Protein AF-A0A6L3MJI3-F1 (afdb_monomer)

Mean predicted aligned error: 4.92 Å

pLDDT: mean 93.01, std 3.82, range [63.84, 97.88]

Structure (mmCIF, N/CA/C/O backbone):
data_AF-A0A6L3MJI3-F1
#
_entry.id   AF-A0A6L3MJI3-F1
#
loop_
_atom_site.group_PDB
_atom_site.id
_atom_site.type_symbol
_atom_site.label_atom_id
_atom_site.label_alt_id
_atom_site.label_comp_id
_atom_site.label_asym_id
_atom_site.label_entity_id
_atom_site.label_seq_id
_atom_site.pdbx_PDB_ins_code
_atom_site.Cartn_x
_atom_site.Cartn_y
_atom_site.Cartn_z
_atom_site.occupancy
_atom_site.B_iso_or_equiv
_atom_site.auth_seq_id
_atom_site.auth_comp_id
_atom_site.auth_asym_id
_atom_site.auth_atom_id
_atom_site.pdbx_PDB_model_num
ATOM 1 N N . GLU A 1 1 ? -2.609 10.908 19.351 1.00 78.56 1 GLU A N 1
ATOM 2 C CA . GLU A 1 1 ? -1.245 11.440 19.582 1.00 78.56 1 GLU A CA 1
ATOM 3 C C . GLU A 1 1 ? -0.144 10.385 19.688 1.00 78.56 1 GLU A C 1
ATOM 5 O O . GLU A 1 1 ? 0.781 10.438 18.890 1.00 78.56 1 GLU A O 1
ATOM 10 N N . GLN A 1 2 ? -0.150 9.462 20.664 1.00 87.00 2 GLN A N 1
ATOM 11 C CA . GLN A 1 2 ? 0.936 8.463 20.767 1.00 87.00 2 GLN A CA 1
ATOM 12 C C . GLN A 1 2 ? 0.970 7.508 19.567 1.00 87.00 2 GLN A C 1
ATOM 14 O O . GLN A 1 2 ? 2.034 7.326 18.983 1.00 87.00 2 GLN A O 1
ATOM 19 N N . VAL A 1 3 ? -0.192 6.967 19.181 1.00 86.06 3 VAL A N 1
ATOM 20 C CA . VAL A 1 3 ? -0.344 6.131 17.978 1.00 86.06 3 VAL A CA 1
ATOM 21 C C . VAL A 1 3 ? 0.114 6.900 16.741 1.00 86.06 3 VAL A C 1
ATOM 23 O O . VAL A 1 3 ? 1.015 6.442 16.057 1.00 86.06 3 VAL A O 1
ATOM 26 N N . ASP A 1 4 ? -0.389 8.121 16.534 1.00 86.62 4 ASP A N 1
ATOM 27 C CA . ASP A 1 4 ? -0.009 8.946 15.375 1.00 86.62 4 ASP A CA 1
ATOM 28 C C . ASP A 1 4 ? 1.505 9.182 15.276 1.00 86.62 4 ASP A C 1
ATOM 30 O O . ASP A 1 4 ? 2.070 9.173 14.190 1.00 86.62 4 ASP A O 1
ATOM 34 N N . ARG A 1 5 ? 2.193 9.380 16.407 1.00 91.81 5 ARG A N 1
ATOM 35 C CA . ARG A 1 5 ? 3.650 9.568 16.423 1.00 91.81 5 ARG A CA 1
ATOM 36 C C . ARG A 1 5 ? 4.395 8.301 16.010 1.00 91.81 5 ARG A C 1
ATOM 38 O O . ARG A 1 5 ? 5.375 8.392 15.279 1.00 91.81 5 ARG A O 1
ATOM 45 N N . LEU A 1 6 ? 3.953 7.142 16.497 1.00 89.38 6 LEU A N 1
ATOM 46 C CA . LEU A 1 6 ? 4.539 5.854 16.124 1.00 89.38 6 LEU A CA 1
ATOM 47 C C . LEU A 1 6 ? 4.319 5.574 14.634 1.00 89.38 6 LEU A C 1
ATOM 49 O O . LEU A 1 6 ? 5.277 5.249 13.937 1.00 89.38 6 LEU A O 1
ATOM 53 N N . GLU A 1 7 ? 3.096 5.794 14.151 1.00 89.88 7 GLU A N 1
ATOM 54 C CA . GLU A 1 7 ? 2.734 5.644 12.740 1.00 89.88 7 GLU A CA 1
ATOM 55 C C . GLU A 1 7 ? 3.549 6.569 11.837 1.00 89.88 7 GLU A C 1
ATOM 57 O O . GLU A 1 7 ? 4.108 6.118 10.839 1.00 89.88 7 GLU A O 1
ATOM 62 N N . ASN A 1 8 ? 3.691 7.844 12.208 1.00 92.50 8 ASN A N 1
ATOM 63 C CA . ASN A 1 8 ? 4.479 8.802 11.435 1.00 92.50 8 ASN A CA 1
ATOM 64 C C . ASN A 1 8 ? 5.953 8.395 11.362 1.00 92.50 8 ASN A C 1
ATOM 66 O O . ASN A 1 8 ? 6.525 8.401 10.276 1.00 92.50 8 ASN A O 1
ATOM 70 N N . ASN A 1 9 ? 6.554 7.989 12.485 1.00 93.31 9 ASN A N 1
ATOM 71 C CA . ASN A 1 9 ? 7.952 7.554 12.506 1.00 93.31 9 ASN A CA 1
ATOM 72 C C . ASN A 1 9 ? 8.170 6.308 11.632 1.00 93.31 9 ASN A C 1
ATOM 74 O O . ASN A 1 9 ? 9.160 6.227 10.903 1.00 93.31 9 ASN A O 1
ATOM 78 N N . MET A 1 10 ? 7.247 5.342 11.693 1.00 92.88 10 MET A N 1
ATOM 79 C CA . MET A 1 10 ? 7.298 4.144 10.855 1.00 92.88 10 MET A CA 1
ATOM 80 C C . MET A 1 10 ? 7.143 4.503 9.373 1.00 92.88 10 MET A C 1
ATOM 82 O O . MET A 1 10 ? 7.942 4.071 8.541 1.00 92.88 10 MET A O 1
ATOM 86 N N . SER A 1 11 ? 6.150 5.335 9.047 1.00 92.69 11 SER A N 1
ATOM 87 C CA . SER A 1 11 ? 5.879 5.789 7.683 1.00 92.69 11 SER A CA 1
ATOM 88 C C . SER A 1 11 ? 7.044 6.582 7.097 1.00 92.69 11 SER A C 1
ATOM 90 O O . SER A 1 11 ? 7.311 6.463 5.904 1.00 92.69 11 SER A O 1
ATOM 92 N N . GLU A 1 12 ? 7.729 7.394 7.898 1.00 94.69 12 GLU A N 1
ATOM 93 C CA . GLU A 1 12 ? 8.891 8.164 7.459 1.00 94.69 12 GLU A CA 1
ATOM 94 C C . GLU A 1 12 ? 10.065 7.235 7.130 1.00 94.69 12 GLU A C 1
ATOM 96 O O . GLU A 1 12 ? 10.602 7.285 6.022 1.00 94.69 12 GLU A O 1
ATOM 101 N N . ALA A 1 13 ? 10.407 6.325 8.047 1.00 93.31 13 ALA A N 1
ATOM 102 C CA . ALA A 1 13 ? 11.500 5.376 7.851 1.00 93.31 13 ALA A CA 1
ATOM 103 C C . ALA A 1 13 ? 11.256 4.459 6.642 1.00 93.31 13 ALA A C 1
ATOM 105 O O . ALA A 1 13 ? 12.130 4.297 5.785 1.00 93.31 13 ALA A O 1
ATOM 106 N N . TRP A 1 14 ? 10.050 3.896 6.536 1.00 94.19 14 TRP A N 1
ATOM 107 C CA . TRP A 1 14 ? 9.673 3.069 5.395 1.00 94.19 14 TRP A CA 1
ATOM 108 C C . TRP A 1 14 ? 9.599 3.872 4.096 1.00 94.19 14 TRP A C 1
ATOM 110 O O . TRP A 1 14 ? 10.031 3.390 3.050 1.00 94.19 14 TRP A O 1
ATOM 120 N N . GLY A 1 15 ? 9.093 5.105 4.155 1.00 94.50 15 GLY A N 1
ATOM 121 C CA . GLY A 1 15 ? 8.969 5.990 3.003 1.00 94.50 15 GLY A CA 1
ATOM 122 C C . GLY A 1 15 ? 10.310 6.244 2.320 1.00 94.50 15 GLY A C 1
ATOM 123 O O . GLY A 1 15 ? 10.390 6.162 1.095 1.00 94.50 15 GLY A O 1
ATOM 124 N N . VAL A 1 16 ? 11.378 6.460 3.096 1.00 93.94 16 VAL A N 1
ATOM 125 C CA . VAL A 1 16 ? 12.738 6.625 2.558 1.00 93.94 16 VAL A CA 1
ATOM 126 C C . VAL A 1 16 ? 13.191 5.369 1.812 1.00 93.94 16 VAL A C 1
ATOM 128 O O . VAL A 1 16 ? 13.597 5.461 0.652 1.00 93.94 16 VAL A O 1
ATOM 131 N N . LEU A 1 17 ? 13.087 4.192 2.436 1.00 92.81 17 LEU A N 1
ATOM 132 C CA . LEU A 1 17 ? 13.513 2.936 1.812 1.00 92.81 17 LEU A CA 1
ATOM 133 C C . LEU A 1 17 ? 12.675 2.605 0.569 1.00 92.81 17 LEU A C 1
ATOM 135 O O . LEU A 1 17 ? 13.224 2.252 -0.473 1.00 92.81 17 LEU A O 1
ATOM 139 N N . SER A 1 18 ? 11.352 2.756 0.657 1.00 91.88 18 SER A N 1
ATOM 140 C CA . SER A 1 18 ? 10.439 2.511 -0.458 1.00 91.88 18 SER A CA 1
ATOM 141 C C . SER A 1 18 ? 10.690 3.470 -1.6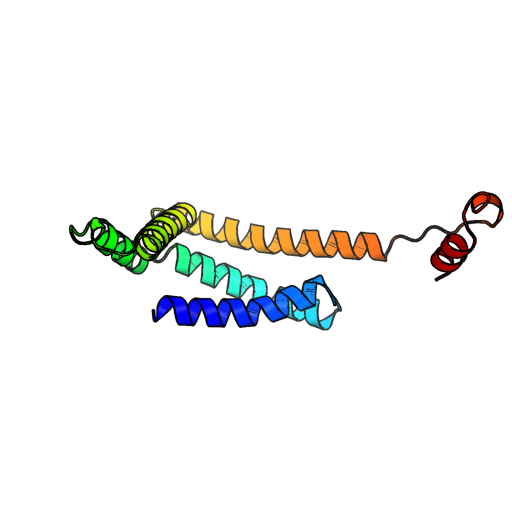18 1.00 91.88 18 SER A C 1
ATOM 143 O O . SER A 1 18 ? 10.587 3.059 -2.773 1.00 91.88 18 SER A O 1
ATOM 145 N N . HIS A 1 19 ? 11.018 4.733 -1.336 1.00 93.69 19 HIS A N 1
ATOM 146 C CA . HIS A 1 19 ? 11.355 5.702 -2.370 1.00 93.69 19 HIS A CA 1
ATOM 147 C C . HIS A 1 19 ? 12.668 5.330 -3.059 1.00 93.69 19 HIS A C 1
ATOM 149 O O . HIS A 1 19 ? 12.695 5.231 -4.284 1.00 93.69 19 HIS A O 1
ATOM 155 N N . LEU A 1 20 ? 13.727 5.038 -2.296 1.00 92.69 20 LEU A N 1
ATOM 156 C CA . LEU A 1 20 ? 15.013 4.605 -2.852 1.00 92.69 20 LEU A CA 1
ATOM 157 C C . LEU A 1 20 ? 14.871 3.336 -3.699 1.00 92.69 20 LEU A C 1
ATOM 159 O O . LEU A 1 20 ? 15.389 3.291 -4.811 1.00 92.69 20 LEU A O 1
ATOM 163 N N . ASN A 1 21 ? 14.096 2.353 -3.232 1.00 90.00 21 ASN A N 1
ATOM 164 C CA . ASN A 1 21 ? 13.797 1.146 -4.000 1.00 90.00 21 ASN A CA 1
ATOM 165 C C . ASN A 1 21 ? 13.069 1.452 -5.325 1.00 90.00 21 ASN A C 1
ATOM 167 O O . ASN A 1 21 ? 13.229 0.702 -6.282 1.00 90.00 21 ASN A O 1
ATOM 171 N N . ALA A 1 22 ? 12.294 2.539 -5.403 1.00 89.75 22 ALA A N 1
ATOM 172 C CA . ALA A 1 22 ? 11.550 2.923 -6.601 1.00 89.75 22 ALA A CA 1
ATOM 173 C C . ALA A 1 22 ? 12.370 3.758 -7.600 1.00 89.75 22 ALA A C 1
ATOM 175 O O . ALA A 1 22 ? 12.227 3.565 -8.806 1.00 89.75 22 ALA A O 1
ATOM 176 N N . VAL A 1 23 ? 13.202 4.693 -7.126 1.00 92.12 23 VAL A N 1
ATOM 177 C CA . VAL A 1 23 ? 13.913 5.647 -8.005 1.00 92.12 23 VAL A CA 1
ATOM 178 C C . VAL A 1 23 ? 15.398 5.343 -8.194 1.00 92.12 23 VAL A C 1
ATOM 180 O O . VAL A 1 23 ? 16.006 5.837 -9.138 1.00 92.12 23 VAL A O 1
ATOM 183 N N . MET A 1 24 ? 15.989 4.534 -7.315 1.00 89.12 24 MET A N 1
ATOM 184 C CA . MET A 1 24 ? 17.409 4.171 -7.321 1.00 89.12 24 MET A CA 1
ATOM 185 C C . MET A 1 24 ? 17.591 2.676 -7.017 1.00 89.12 24 MET A C 1
ATOM 187 O O . MET A 1 24 ? 18.460 2.290 -6.237 1.00 89.12 24 MET A O 1
ATOM 191 N N . ASN A 1 25 ? 16.746 1.834 -7.624 1.00 88.06 25 ASN A N 1
ATOM 192 C CA . ASN A 1 25 ? 16.756 0.388 -7.408 1.00 88.06 25 ASN A CA 1
ATOM 193 C C . ASN A 1 25 ? 18.121 -0.228 -7.755 1.00 88.06 25 ASN A C 1
ATOM 195 O O . ASN A 1 25 ? 18.618 -0.074 -8.872 1.00 88.06 25 ASN A O 1
ATOM 199 N N . ASN A 1 26 ? 18.688 -0.972 -6.812 1.00 88.19 26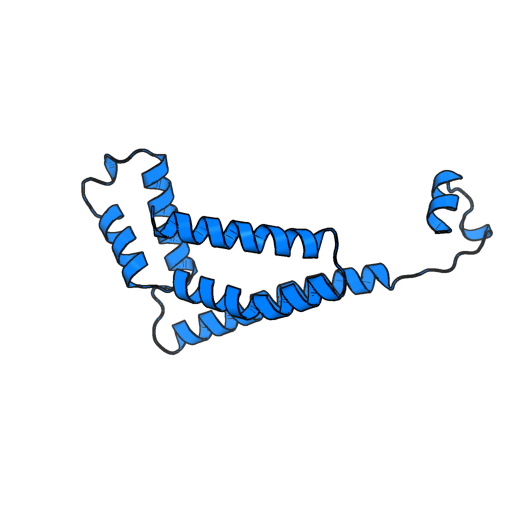 ASN A N 1
ATOM 200 C CA . ASN A 1 26 ? 19.861 -1.825 -6.995 1.00 88.19 26 ASN A CA 1
ATOM 201 C C . ASN A 1 26 ? 19.691 -3.120 -6.182 1.00 88.19 26 ASN A C 1
ATOM 203 O O . ASN A 1 26 ? 18.677 -3.298 -5.503 1.00 88.19 26 ASN A O 1
ATOM 207 N N . ALA A 1 27 ? 20.659 -4.035 -6.263 1.00 89.94 27 ALA A N 1
ATOM 208 C CA . ALA A 1 27 ? 20.573 -5.327 -5.585 1.00 89.94 27 ALA A CA 1
ATOM 209 C C . ALA A 1 27 ? 20.418 -5.168 -4.063 1.00 89.94 27 ALA A C 1
ATOM 211 O O . ALA A 1 27 ? 19.551 -5.806 -3.469 1.00 89.94 27 ALA A O 1
ATOM 212 N N . GLU A 1 28 ? 21.187 -4.265 -3.453 1.00 90.94 28 GLU A N 1
ATOM 213 C CA . GLU A 1 28 ? 21.215 -4.055 -2.006 1.00 90.94 28 GLU A CA 1
ATOM 214 C C . GLU A 1 28 ? 19.897 -3.470 -1.479 1.00 90.94 28 GLU A C 1
ATOM 216 O O . GLU A 1 28 ? 19.331 -3.960 -0.501 1.00 90.94 28 GLU A O 1
ATOM 221 N N . THR A 1 29 ? 19.372 -2.431 -2.136 1.00 89.88 29 THR A N 1
ATOM 222 C CA . THR A 1 29 ? 18.090 -1.808 -1.762 1.00 89.88 29 THR A CA 1
ATOM 223 C C . THR A 1 29 ? 16.921 -2.755 -1.989 1.00 89.88 29 THR A C 1
ATOM 225 O O . THR A 1 29 ? 16.024 -2.818 -1.147 1.00 89.88 29 THR A O 1
ATOM 228 N N . ARG A 1 30 ? 16.953 -3.532 -3.078 1.00 90.75 30 ARG A N 1
ATOM 229 C CA . ARG A 1 30 ? 15.929 -4.530 -3.394 1.00 90.75 30 ARG A CA 1
ATOM 230 C C . ARG A 1 30 ? 15.909 -5.657 -2.363 1.00 90.75 30 ARG A C 1
ATOM 232 O O . ARG A 1 30 ? 14.831 -6.015 -1.895 1.00 90.75 30 ARG A O 1
ATOM 239 N 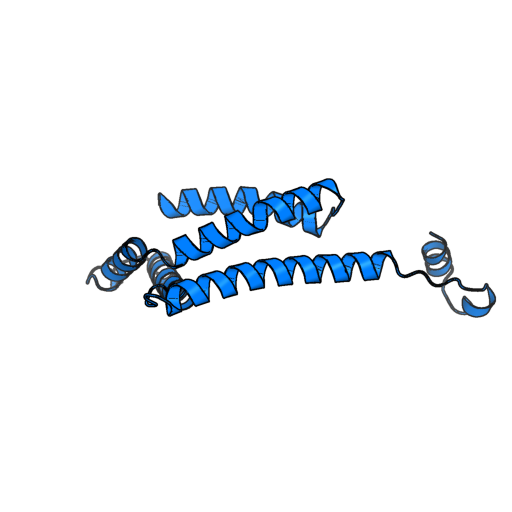N . GLU A 1 31 ? 17.070 -6.200 -1.999 1.00 91.62 31 GLU A N 1
ATOM 240 C CA . GLU A 1 31 ? 17.190 -7.252 -0.983 1.00 91.62 31 GLU A CA 1
ATOM 241 C C . GLU A 1 31 ? 16.703 -6.758 0.383 1.00 91.62 31 GLU A C 1
ATOM 243 O O . GLU A 1 31 ? 15.865 -7.407 1.015 1.00 91.62 31 GLU A O 1
ATOM 248 N N . LEU A 1 32 ? 17.146 -5.567 0.802 1.00 92.88 32 LEU A N 1
ATOM 249 C CA . LEU A 1 32 ? 16.715 -4.971 2.063 1.00 92.88 32 LEU A CA 1
ATOM 250 C C . LEU A 1 32 ? 15.197 -4.744 2.087 1.00 92.88 32 LEU A C 1
ATOM 252 O O . LEU A 1 32 ? 14.537 -5.158 3.040 1.00 92.88 32 LEU A O 1
ATOM 256 N N . TYR A 1 33 ? 14.632 -4.149 1.033 1.00 92.31 33 TYR A N 1
ATOM 257 C CA . TYR A 1 33 ? 13.189 -3.925 0.908 1.00 92.31 33 TYR A CA 1
ATOM 258 C C . TYR A 1 33 ? 12.401 -5.238 1.011 1.00 92.31 33 TYR A C 1
ATOM 260 O O . TYR A 1 33 ? 11.470 -5.341 1.810 1.00 92.31 33 TYR A O 1
ATOM 268 N N . GLN A 1 34 ? 12.809 -6.260 0.254 1.00 91.38 34 GLN A N 1
ATOM 269 C CA . GLN A 1 34 ? 12.162 -7.574 0.243 1.00 91.38 34 GLN A CA 1
ATOM 270 C C . GLN A 1 34 ? 12.274 -8.293 1.596 1.00 91.38 34 GLN A C 1
ATOM 272 O O . GLN A 1 34 ? 11.324 -8.950 2.013 1.00 91.38 34 GLN A O 1
ATOM 277 N N . SER A 1 35 ? 13.384 -8.133 2.323 1.00 94.00 35 SER A N 1
ATOM 278 C CA . SER A 1 35 ? 13.552 -8.738 3.654 1.00 94.00 35 SER A CA 1
ATOM 279 C C . SER A 1 35 ? 12.637 -8.127 4.726 1.00 94.00 35 SER A C 1
ATOM 281 O O . SER A 1 35 ? 12.214 -8.825 5.647 1.00 94.00 35 SER A O 1
ATOM 283 N N . LEU A 1 36 ? 12.311 -6.835 4.606 1.00 94.19 36 LEU A N 1
ATOM 284 C CA . LEU A 1 36 ? 11.515 -6.094 5.590 1.00 94.19 36 LEU A CA 1
ATOM 285 C C . LEU A 1 36 ? 10.013 -6.101 5.276 1.00 94.19 36 LEU A C 1
ATOM 287 O O . LEU A 1 36 ? 9.193 -5.986 6.191 1.00 94.19 36 LEU A O 1
ATOM 291 N N . LEU A 1 37 ? 9.646 -6.257 4.001 1.00 92.12 37 LEU A N 1
ATOM 292 C CA . LEU A 1 37 ? 8.260 -6.213 3.536 1.00 92.12 37 LEU A CA 1
ATOM 293 C C . LEU A 1 37 ? 7.320 -7.184 4.284 1.00 92.12 37 LEU A C 1
ATOM 295 O O . LEU A 1 37 ? 6.226 -6.744 4.653 1.00 92.12 37 LEU A O 1
ATOM 299 N N . PRO A 1 38 ? 7.695 -8.450 4.574 1.00 92.56 38 PRO A N 1
ATOM 300 C CA . PRO A 1 38 ? 6.828 -9.362 5.318 1.00 92.56 38 PRO A CA 1
ATOM 301 C C . PRO A 1 38 ? 6.502 -8.858 6.726 1.00 92.56 38 PRO A C 1
ATOM 303 O O . PRO A 1 38 ? 5.334 -8.838 7.111 1.00 92.56 38 PRO A O 1
ATOM 306 N N . GLY A 1 39 ? 7.513 -8.394 7.469 1.00 93.38 39 GLY A N 1
ATOM 307 C CA . GLY A 1 39 ? 7.329 -7.893 8.833 1.00 93.38 39 GLY A CA 1
ATOM 308 C C . GLY A 1 39 ? 6.487 -6.619 8.875 1.00 93.38 39 GLY A C 1
ATOM 309 O O . GLY A 1 39 ? 5.637 -6.459 9.749 1.00 93.38 39 GLY A O 1
ATOM 310 N N . LEU A 1 40 ? 6.661 -5.738 7.888 1.00 92.88 40 LEU A N 1
ATOM 311 C CA . LEU A 1 40 ? 5.854 -4.528 7.775 1.00 92.88 40 LEU A CA 1
ATOM 312 C C . LEU A 1 40 ? 4.392 -4.839 7.413 1.00 92.88 40 LEU A C 1
ATOM 314 O O . LEU A 1 40 ? 3.473 -4.261 7.993 1.00 92.88 40 LEU A O 1
ATOM 318 N N . SER A 1 41 ? 4.167 -5.768 6.480 1.00 91.88 41 SER A N 1
ATOM 319 C CA . SER A 1 41 ? 2.822 -6.210 6.091 1.00 91.88 41 SER A CA 1
ATOM 320 C C . SER A 1 41 ? 2.088 -6.866 7.266 1.00 91.88 41 SER A C 1
ATOM 322 O O . SER A 1 41 ? 0.916 -6.568 7.520 1.00 91.88 41 SER A O 1
ATOM 324 N N . GLU A 1 42 ? 2.791 -7.699 8.037 1.00 92.31 42 GLU A N 1
ATOM 325 C CA . GLU A 1 42 ? 2.260 -8.292 9.262 1.00 92.31 42 GLU A CA 1
ATOM 326 C C . GLU A 1 42 ? 1.908 -7.218 10.299 1.00 92.31 42 GLU A C 1
ATOM 328 O O . GLU A 1 42 ? 0.787 -7.216 10.809 1.00 92.31 42 GLU A O 1
ATOM 333 N N . TYR A 1 43 ? 2.816 -6.273 10.561 1.00 92.94 43 TYR A N 1
ATOM 334 C CA . TYR A 1 43 ? 2.590 -5.176 11.503 1.00 92.94 43 TYR A CA 1
ATOM 335 C C . TYR A 1 43 ? 1.319 -4.380 11.175 1.00 92.94 43 TYR A C 1
ATOM 337 O O . TYR A 1 43 ? 0.435 -4.253 12.027 1.00 92.94 43 TYR A O 1
ATOM 345 N N . TYR A 1 44 ? 1.175 -3.903 9.934 1.00 92.19 44 TYR A N 1
ATOM 346 C CA . TYR A 1 44 ? -0.002 -3.127 9.527 1.00 92.19 44 TYR A CA 1
ATOM 347 C C . TYR A 1 44 ? -1.288 -3.957 9.532 1.00 92.19 44 TYR A C 1
ATOM 349 O O . TYR A 1 44 ? -2.350 -3.443 9.888 1.00 92.19 44 TYR A O 1
ATOM 357 N N . THR A 1 45 ? -1.204 -5.248 9.203 1.00 92.94 45 THR A N 1
ATOM 358 C CA . THR A 1 45 ? -2.346 -6.165 9.312 1.00 92.94 45 THR A CA 1
ATOM 359 C C . THR A 1 45 ? -2.797 -6.301 10.765 1.00 92.94 45 THR A C 1
ATOM 361 O O . THR A 1 45 ? -3.988 -6.186 11.056 1.00 92.94 45 THR A O 1
ATOM 364 N N . GLN A 1 46 ? -1.861 -6.512 11.695 1.00 93.25 46 GLN A N 1
ATOM 365 C CA . GLN A 1 46 ? -2.166 -6.635 13.120 1.00 93.25 46 GLN A CA 1
ATOM 366 C C . GLN A 1 46 ? -2.735 -5.332 13.689 1.00 93.25 46 GLN A C 1
ATOM 368 O O . GLN A 1 46 ? -3.734 -5.370 14.410 1.00 93.25 46 GLN A O 1
ATOM 373 N N . LEU A 1 47 ? -2.151 -4.186 13.325 1.00 93.31 47 LEU A N 1
ATOM 374 C CA . LEU A 1 47 ? -2.636 -2.869 13.726 1.00 93.31 47 LEU A CA 1
ATOM 375 C C . LEU A 1 47 ? -4.069 -2.631 13.238 1.00 93.31 47 LEU A C 1
ATOM 377 O O . LEU A 1 47 ? -4.944 -2.310 14.041 1.00 93.31 47 LEU A O 1
ATOM 381 N N . GLY A 1 48 ? -4.336 -2.858 11.949 1.00 93.12 48 GLY A N 1
ATOM 382 C CA . GLY A 1 48 ? -5.669 -2.722 11.358 1.00 93.12 48 GLY A CA 1
ATOM 383 C C . GLY A 1 48 ? -6.700 -3.702 11.930 1.00 93.12 48 GLY A C 1
ATOM 384 O O . GLY A 1 48 ? -7.903 -3.459 11.859 1.00 93.12 48 GLY A O 1
ATOM 385 N N . GLN A 1 49 ? -6.252 -4.791 12.552 1.00 94.31 49 GLN A N 1
ATOM 386 C CA . GLN A 1 49 ? -7.099 -5.782 13.216 1.00 94.31 49 GLN A CA 1
ATOM 387 C C . GLN A 1 49 ? -7.104 -5.674 14.750 1.00 94.31 49 GLN A C 1
ATOM 389 O O . GLN A 1 49 ? -7.607 -6.580 15.435 1.00 94.31 49 GLN A O 1
ATOM 394 N N . HIS A 1 50 ? -6.559 -4.589 15.305 1.00 95.19 50 HIS A N 1
ATOM 395 C CA . HIS A 1 50 ? -6.431 -4.394 16.743 1.00 95.19 50 HIS A CA 1
ATOM 396 C C . HIS A 1 50 ? -7.752 -3.919 17.373 1.00 95.19 50 HIS A C 1
ATOM 398 O O . HIS A 1 50 ? -8.065 -2.726 17.429 1.00 95.19 50 HIS A O 1
ATOM 404 N N . THR A 1 51 ? -8.526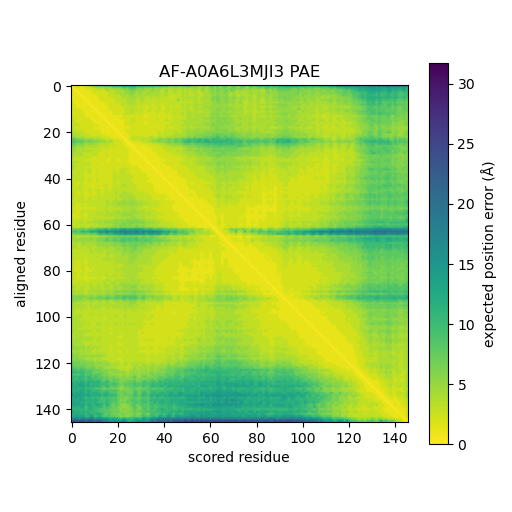 -4.867 17.904 1.00 95.06 51 THR A N 1
ATOM 405 C CA . THR A 1 51 ? -9.894 -4.644 18.402 1.00 95.06 51 THR A CA 1
ATOM 406 C C . THR A 1 51 ? -9.992 -3.566 19.481 1.00 95.06 51 THR A C 1
ATOM 408 O O . THR A 1 51 ? -10.883 -2.725 19.411 1.00 95.06 51 THR A O 1
ATOM 411 N N . ALA A 1 52 ? -9.072 -3.530 20.450 1.00 95.56 52 ALA A N 1
ATOM 412 C CA . ALA A 1 52 ? -9.125 -2.531 21.522 1.00 95.56 52 ALA A CA 1
ATOM 413 C C . ALA A 1 52 ? -8.859 -1.102 21.009 1.00 95.56 52 ALA A C 1
ATOM 415 O O . ALA A 1 52 ? -9.415 -0.131 21.524 1.00 95.56 52 ALA A O 1
ATOM 416 N N . LEU A 1 53 ? -8.055 -0.967 19.948 1.00 94.69 53 LEU A N 1
ATOM 417 C CA . LEU A 1 53 ? -7.784 0.337 19.346 1.00 94.69 53 LEU A CA 1
ATOM 418 C C . LEU A 1 53 ? -9.020 0.800 18.572 1.00 94.69 53 LEU A C 1
ATOM 420 O O . LEU A 1 53 ? -9.508 1.899 18.813 1.00 94.69 53 LEU A O 1
ATOM 424 N N . TYR A 1 54 ? -9.607 -0.080 17.756 1.00 96.81 54 TYR A N 1
ATOM 425 C CA . TYR A 1 54 ? -10.890 0.172 17.097 1.00 96.81 54 TYR A CA 1
ATOM 426 C C . TYR A 1 54 ? -11.991 0.592 18.082 1.00 96.81 54 TYR A C 1
ATOM 428 O O . TYR A 1 54 ? -12.657 1.600 17.863 1.00 96.81 54 TYR A O 1
ATOM 436 N N . GLN A 1 55 ? -12.147 -0.128 19.197 1.00 96.75 55 GLN A N 1
ATOM 437 C CA . GLN A 1 55 ? -13.125 0.204 20.239 1.00 96.75 55 GLN A CA 1
ATOM 438 C C . GLN A 1 55 ? -12.873 1.580 20.865 1.00 96.75 55 GLN A C 1
ATOM 440 O O . GLN A 1 55 ? -13.827 2.281 21.190 1.00 96.75 55 GLN A O 1
ATOM 445 N N . THR A 1 56 ? -11.611 1.999 20.985 1.00 94.75 56 THR A N 1
ATOM 446 C CA . THR A 1 56 ? -11.256 3.339 21.475 1.00 94.75 56 THR A CA 1
ATOM 447 C C . THR A 1 56 ? -11.752 4.426 20.518 1.00 94.75 56 THR A C 1
ATOM 449 O O . THR A 1 56 ? -12.392 5.384 20.952 1.00 94.75 56 THR A O 1
ATOM 452 N N . TYR A 1 57 ? -11.534 4.259 19.208 1.00 95.12 57 TYR A N 1
ATOM 453 C CA . TYR A 1 57 ? -12.079 5.172 18.194 1.00 95.12 57 TYR A CA 1
ATOM 454 C C . TYR A 1 57 ? -13.610 5.134 18.147 1.00 95.12 57 TYR A C 1
ATOM 456 O O . TYR A 1 57 ? -14.243 6.177 18.001 1.00 95.12 57 TYR A O 1
ATOM 464 N N . GLN A 1 58 ? -14.210 3.951 18.303 1.00 97.00 58 GLN A N 1
ATOM 465 C CA . GLN A 1 58 ? -15.664 3.780 18.285 1.00 97.00 58 GLN A CA 1
ATOM 466 C C . GLN A 1 58 ? -16.299 4.495 19.479 1.00 97.00 58 GLN A C 1
ATOM 468 O O . GLN A 1 58 ? -17.264 5.230 19.313 1.00 97.00 58 GLN A O 1
ATOM 473 N N . HIS A 1 59 ? -15.699 4.375 20.664 1.00 96.19 59 HIS A N 1
ATOM 474 C CA . HIS A 1 59 ? -16.147 5.098 21.846 1.00 96.19 59 HIS A CA 1
ATOM 475 C C . HIS A 1 59 ? -16.045 6.617 21.666 1.00 96.19 59 HIS A C 1
ATOM 477 O O . HIS A 1 59 ? -16.967 7.336 22.038 1.00 96.19 59 HIS A O 1
ATOM 483 N N . ALA A 1 60 ? -14.956 7.113 21.069 1.00 93.69 60 ALA A N 1
ATOM 484 C CA . ALA A 1 60 ? -14.801 8.538 20.779 1.00 93.69 60 ALA A CA 1
ATOM 485 C C . ALA A 1 60 ? -15.841 9.052 19.768 1.00 93.69 60 ALA A C 1
ATOM 487 O O . ALA A 1 60 ? -16.298 10.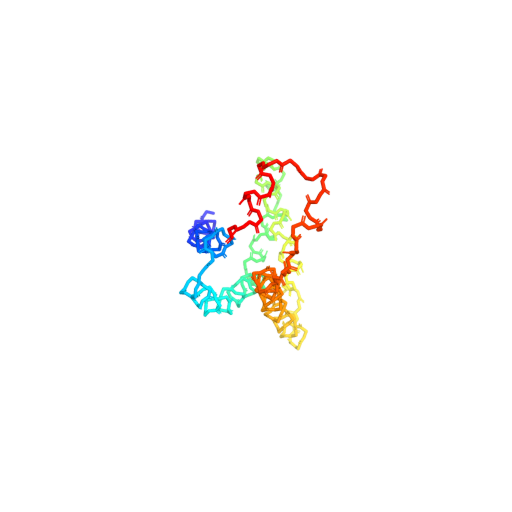184 19.894 1.00 93.69 60 ALA A O 1
ATOM 488 N N . HIS A 1 61 ? -16.215 8.225 18.790 1.00 96.50 61 HIS A N 1
ATOM 489 C CA . HIS A 1 61 ? -17.252 8.534 17.808 1.00 96.50 61 HIS A CA 1
ATOM 490 C C . HIS A 1 61 ? -18.663 8.528 18.411 1.00 96.50 61 HIS A C 1
ATOM 492 O O . HIS A 1 61 ? -19.460 9.408 18.107 1.00 96.50 61 HIS A O 1
ATOM 498 N N . ASP A 1 62 ? -18.974 7.551 19.263 1.00 96.56 62 ASP A N 1
ATOM 499 C CA . ASP A 1 62 ? -20.321 7.369 19.824 1.00 96.56 62 ASP A CA 1
ATOM 500 C C . ASP A 1 62 ? -20.588 8.262 21.045 1.00 96.56 62 ASP A C 1
ATOM 502 O O . ASP A 1 62 ? -21.714 8.348 21.539 1.00 96.56 62 ASP A O 1
ATOM 506 N N . ASN A 1 63 ? -19.553 8.929 21.556 1.00 93.81 63 ASN A N 1
ATOM 507 C CA . ASN A 1 63 ? -19.681 9.900 22.629 1.00 93.81 63 ASN A CA 1
ATOM 508 C C . ASN A 1 63 ? -20.412 11.160 22.129 1.00 93.81 63 ASN A C 1
ATOM 510 O O . ASN A 1 63 ? -20.093 11.691 21.068 1.00 93.81 63 ASN A O 1
ATOM 514 N N . GLY A 1 64 ? -21.328 11.708 22.935 1.00 87.31 64 GLY A N 1
ATOM 515 C CA . GLY A 1 64 ? -22.062 12.938 22.599 1.00 87.31 64 GLY A CA 1
ATOM 516 C C . GLY A 1 64 ? -21.183 14.181 22.389 1.00 87.31 64 GLY A C 1
ATOM 517 O O . GLY A 1 64 ? -21.653 15.179 21.852 1.00 87.31 64 GLY A O 1
ATOM 518 N N . LEU A 1 65 ? -19.906 14.136 22.783 1.00 89.56 65 LEU A N 1
ATOM 519 C CA . LEU A 1 65 ? -18.926 15.189 22.508 1.00 89.56 65 LEU A CA 1
ATOM 520 C C . LEU A 1 65 ? -18.355 15.144 21.083 1.00 89.56 65 LEU A C 1
ATOM 522 O O . LEU A 1 65 ? -17.722 16.117 20.677 1.00 89.56 65 LEU A O 1
ATOM 526 N N . PHE A 1 66 ? -18.568 14.075 20.310 1.00 95.31 66 PHE A N 1
ATOM 527 C CA . PHE A 1 66 ? -18.012 13.935 18.961 1.00 95.31 66 PHE A CA 1
ATOM 528 C C . PHE A 1 66 ? -18.359 15.123 18.050 1.00 95.31 66 PHE A C 1
ATOM 530 O O . PHE A 1 66 ? -17.482 15.684 17.390 1.00 95.31 66 PHE A O 1
ATOM 537 N N . ASP A 1 67 ? -19.616 15.568 18.091 1.00 95.38 67 ASP A N 1
ATOM 538 C CA . ASP A 1 67 ? -20.107 16.689 17.282 1.00 95.38 67 ASP A CA 1
ATOM 539 C C . ASP A 1 67 ? -19.493 18.039 17.688 1.00 95.38 67 ASP A C 1
ATOM 541 O O . ASP A 1 67 ? -19.538 19.003 16.923 1.00 95.38 67 ASP A O 1
ATOM 545 N N . THR A 1 68 ? -18.874 18.112 18.871 1.00 96.00 68 THR A N 1
ATOM 546 C CA . THR A 1 68 ? -18.173 19.309 19.361 1.00 96.00 68 THR A CA 1
ATOM 547 C C . THR A 1 68 ? -16.717 19.381 18.898 1.00 96.00 68 THR A C 1
ATOM 549 O O . THR A 1 68 ? -16.086 20.434 19.013 1.00 96.00 68 THR A O 1
ATOM 552 N N . PHE A 1 69 ? -16.163 18.288 18.363 1.00 95.88 69 PHE A N 1
ATOM 553 C CA . PHE A 1 69 ? -14.779 18.265 17.897 1.00 95.88 69 PHE A CA 1
ATOM 554 C C . PHE A 1 69 ? -14.589 19.086 16.615 1.00 95.88 69 PHE A C 1
ATOM 556 O O . PHE A 1 69 ? -15.503 19.173 15.791 1.00 95.88 69 PHE A O 1
ATOM 563 N N . PRO A 1 70 ? -13.382 19.633 16.374 1.00 97.19 70 PRO A N 1
ATOM 564 C CA . PRO A 1 70 ? -13.037 20.233 15.091 1.00 97.19 70 PRO A CA 1
ATOM 565 C C . PRO A 1 70 ? -13.272 19.266 13.924 1.00 97.19 70 PRO A C 1
ATOM 567 O O . PRO A 1 70 ? -12.988 18.070 14.025 1.00 97.19 70 PRO A O 1
ATOM 570 N N . ALA A 1 71 ? -13.695 19.793 12.772 1.00 97.19 71 ALA A N 1
ATOM 571 C CA . ALA A 1 71 ? -14.021 18.991 11.586 1.00 97.19 71 ALA A CA 1
ATOM 572 C C . ALA A 1 71 ? -12.891 18.035 11.144 1.00 97.19 71 ALA A C 1
ATOM 574 O O . ALA A 1 71 ? -13.153 16.920 10.684 1.00 97.19 71 ALA A O 1
ATOM 575 N N . ALA A 1 72 ? -11.630 18.445 11.322 1.00 95.88 72 ALA A N 1
ATOM 576 C CA . ALA A 1 72 ? -10.465 17.611 11.034 1.00 95.88 72 ALA A CA 1
ATOM 577 C C . ALA A 1 72 ? -10.391 16.369 11.942 1.00 95.88 72 ALA A C 1
ATOM 579 O O . ALA A 1 72 ? -10.151 15.268 11.454 1.00 95.88 72 ALA A O 1
ATOM 580 N N . GLN A 1 73 ? -10.659 16.518 13.243 1.00 94.50 73 GLN A N 1
ATOM 581 C CA . GLN A 1 73 ? -10.654 15.401 14.194 1.00 94.50 73 GLN A CA 1
ATOM 582 C C . GLN A 1 73 ? -11.835 14.458 13.957 1.00 94.50 73 GLN A C 1
ATOM 584 O O . GLN A 1 73 ? -11.654 13.241 13.947 1.00 94.50 73 GLN A O 1
ATOM 589 N N . GLN A 1 74 ? -13.023 15.005 13.675 1.00 96.81 74 GLN A N 1
ATOM 590 C CA . GLN A 1 74 ? -14.180 14.193 13.292 1.00 96.81 74 GLN A CA 1
ATOM 591 C C . GLN A 1 74 ? -13.880 13.338 12.054 1.00 96.81 74 GLN A C 1
ATOM 593 O O . GLN A 1 74 ?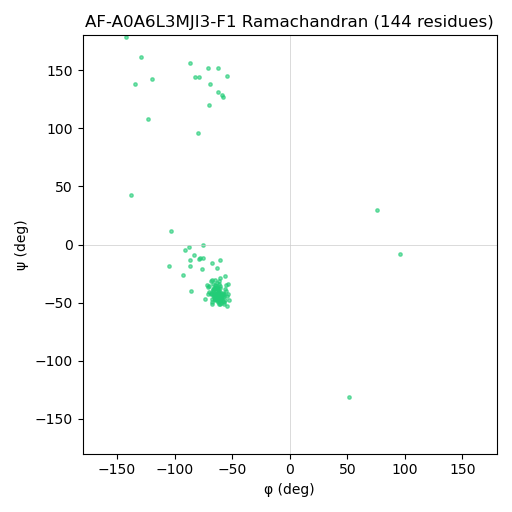 -14.204 12.151 12.016 1.00 96.81 74 GLN A O 1
ATOM 598 N N . SER A 1 75 ? -13.238 13.934 11.044 1.00 96.75 75 SER A N 1
ATOM 599 C CA . SER A 1 75 ? -12.844 13.224 9.824 1.00 96.75 75 SER A CA 1
ATOM 600 C C . SER A 1 75 ? -11.795 12.154 10.106 1.00 96.75 75 SER A C 1
ATOM 602 O O . SER A 1 75 ? -11.954 11.029 9.641 1.00 96.75 75 SER A O 1
ATOM 604 N N . ALA A 1 76 ? -10.770 12.462 10.905 1.00 94.69 76 ALA A N 1
ATOM 605 C CA . ALA A 1 76 ? -9.738 11.500 11.285 1.00 94.69 76 ALA A CA 1
ATOM 606 C C . ALA A 1 76 ? -10.333 10.265 11.985 1.00 94.69 76 ALA A C 1
ATOM 608 O O . ALA A 1 76 ? -10.017 9.139 11.611 1.00 94.69 76 ALA A O 1
ATOM 609 N N . ILE A 1 77 ? -11.259 10.460 12.932 1.00 95.44 77 ILE A N 1
ATOM 610 C CA . ILE A 1 77 ? -11.944 9.360 13.630 1.00 95.44 77 ILE A CA 1
ATOM 611 C C . ILE A 1 77 ? -12.790 8.528 12.654 1.00 95.44 77 ILE A C 1
ATOM 613 O O . ILE A 1 77 ? -12.712 7.299 12.663 1.00 95.44 77 ILE A O 1
ATOM 617 N N . LYS A 1 78 ? -13.576 9.176 11.782 1.00 97.19 78 LYS A N 1
ATOM 618 C CA . LYS A 1 78 ? -14.414 8.483 10.786 1.00 97.19 78 LYS A CA 1
ATOM 619 C C . LYS A 1 78 ? -13.577 7.653 9.808 1.00 97.19 78 LYS A C 1
ATOM 621 O O . LYS A 1 78 ? -13.948 6.521 9.499 1.00 97.19 78 LYS A O 1
ATOM 626 N N . LEU A 1 79 ? -12.458 8.202 9.334 1.00 96.94 79 LEU A N 1
ATOM 627 C CA . LEU A 1 79 ? -11.531 7.510 8.438 1.0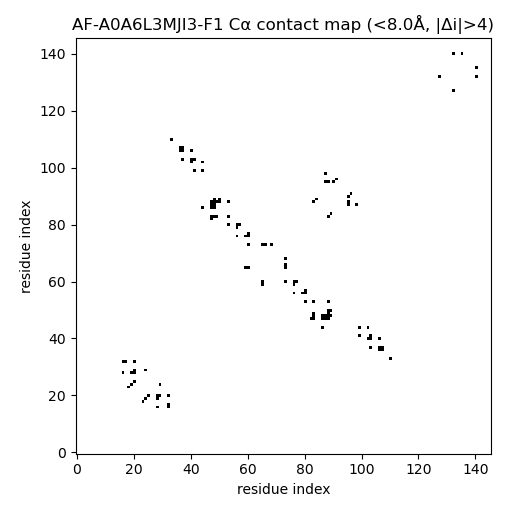0 96.94 79 LEU A CA 1
ATOM 628 C C . LEU A 1 79 ? -10.861 6.330 9.144 1.00 96.94 79 LEU A C 1
ATOM 630 O O . LEU A 1 79 ? -10.902 5.226 8.611 1.00 96.94 79 LEU A O 1
ATOM 634 N N . ALA A 1 80 ? -10.370 6.517 10.372 1.00 95.25 80 ALA A N 1
ATOM 635 C CA . ALA A 1 80 ? -9.792 5.431 11.159 1.00 95.25 80 ALA A CA 1
ATOM 636 C C . ALA A 1 80 ? -10.789 4.272 11.343 1.00 95.25 80 ALA A C 1
ATOM 638 O O . ALA A 1 80 ? -10.462 3.122 11.063 1.00 95.25 80 ALA A O 1
ATOM 639 N N . LEU A 1 81 ? -12.041 4.559 11.725 1.00 97.25 81 LEU A N 1
ATOM 640 C CA . LEU A 1 81 ? -13.090 3.538 11.870 1.00 97.25 81 LEU A CA 1
ATOM 641 C C . LEU A 1 81 ? -13.387 2.788 10.568 1.00 97.25 81 LEU A C 1
ATOM 643 O O . LEU A 1 81 ? -13.596 1.572 10.593 1.00 97.25 81 LEU A O 1
ATOM 647 N N . ARG A 1 82 ? -13.423 3.495 9.433 1.00 97.88 82 ARG A N 1
ATOM 648 C CA . ARG A 1 82 ? -13.553 2.872 8.110 1.00 97.88 82 ARG A CA 1
ATOM 649 C C . ARG A 1 82 ? -12.372 1.940 7.842 1.00 97.88 82 ARG A C 1
ATOM 651 O O . ARG A 1 82 ? -12.590 0.808 7.420 1.00 97.88 82 ARG A O 1
ATOM 658 N N . ASP A 1 83 ? -11.155 2.393 8.108 1.00 96.38 83 ASP A N 1
ATOM 659 C CA . ASP A 1 83 ? -9.931 1.664 7.776 1.00 96.38 83 ASP A CA 1
ATOM 660 C C . ASP A 1 83 ? -9.758 0.410 8.649 1.00 96.38 83 ASP A C 1
ATOM 662 O O . ASP A 1 83 ? -9.393 -0.644 8.128 1.00 96.38 83 ASP A O 1
ATOM 666 N N . PHE A 1 84 ? -10.158 0.448 9.927 1.00 97.06 84 PHE A N 1
ATOM 667 C CA . PHE A 1 84 ? -10.270 -0.753 10.771 1.00 97.06 84 PHE A CA 1
ATOM 668 C C . PHE A 1 84 ? -11.255 -1.779 10.193 1.00 97.06 84 PHE A C 1
ATOM 670 O O . PHE A 1 84 ? -10.974 -2.978 10.149 1.00 97.06 84 PHE A O 1
ATOM 677 N N . LYS A 1 85 ? -12.425 -1.323 9.724 1.00 96.44 85 LYS A N 1
ATOM 678 C CA . LYS A 1 85 ? -13.431 -2.210 9.116 1.00 96.44 85 LYS A CA 1
ATOM 679 C C . LYS A 1 85 ? -12.910 -2.843 7.828 1.00 96.44 85 LYS A C 1
ATOM 681 O O . LYS A 1 85 ? -13.074 -4.047 7.648 1.00 96.44 85 LYS A O 1
ATOM 686 N N . LEU A 1 86 ? -12.253 -2.060 6.972 1.00 96.19 86 LEU A N 1
ATOM 687 C CA . LEU A 1 86 ? -11.624 -2.554 5.742 1.00 96.19 86 LEU A CA 1
ATOM 688 C C . LEU A 1 86 ? -10.461 -3.512 6.025 1.00 96.19 86 LEU A C 1
ATOM 690 O O . LEU A 1 86 ? -10.270 -4.461 5.273 1.00 96.19 86 LEU A O 1
ATOM 694 N N . SER A 1 87 ? -9.767 -3.322 7.148 1.00 95.44 87 SER A N 1
ATOM 695 C CA . SER A 1 87 ? -8.717 -4.219 7.643 1.00 95.44 87 SER A CA 1
ATOM 696 C C . SER A 1 87 ? -9.248 -5.515 8.272 1.00 95.44 87 SER A C 1
ATOM 698 O O . SER A 1 87 ? -8.478 -6.363 8.722 1.00 95.44 87 SER A O 1
ATOM 700 N N . GLY A 1 88 ? -10.571 -5.692 8.322 1.00 95.44 88 GLY A N 1
ATOM 701 C CA . GLY A 1 88 ? -11.191 -6.900 8.848 1.00 95.44 88 GLY A CA 1
ATOM 702 C C . GLY A 1 88 ? -11.165 -6.996 10.374 1.00 95.44 88 GLY A C 1
ATOM 703 O O . GLY A 1 88 ? -11.151 -8.105 10.900 1.00 95.44 88 GLY A O 1
ATOM 704 N N . VAL A 1 89 ? -11.189 -5.873 11.108 1.00 96.56 89 VAL A N 1
ATOM 705 C CA . VAL A 1 89 ? -11.196 -5.880 12.589 1.00 96.56 89 VAL A CA 1
ATOM 706 C C . VAL A 1 89 ? -12.350 -6.689 13.202 1.00 96.56 89 VAL A C 1
ATOM 708 O O . VAL A 1 89 ? -12.223 -7.197 14.312 1.00 96.56 89 VAL A O 1
ATOM 711 N N . ALA A 1 90 ? -13.469 -6.807 12.480 1.00 94.38 90 ALA A N 1
ATOM 712 C CA . ALA A 1 90 ? -14.657 -7.556 12.891 1.00 94.38 90 ALA A CA 1
ATOM 713 C C . ALA A 1 90 ? -14.608 -9.048 12.505 1.00 94.38 90 ALA A C 1
ATOM 715 O O . ALA A 1 90 ? -15.550 -9.782 12.790 1.00 94.38 90 ALA A O 1
ATOM 716 N N . LEU A 1 91 ? -13.553 -9.494 11.815 1.00 95.69 91 LEU A N 1
ATOM 717 C CA . LEU A 1 91 ? -13.366 -10.901 11.477 1.00 95.69 91 LEU A CA 1
ATOM 718 C C . LEU A 1 91 ? -12.838 -11.668 12.690 1.00 95.69 91 LEU A C 1
ATOM 720 O O . LEU A 1 91 ? -11.990 -11.180 13.438 1.00 95.69 91 LEU A O 1
ATOM 724 N N . GLU A 1 92 ? -13.281 -12.914 12.826 1.00 93.62 92 GLU A N 1
ATOM 725 C CA . GLU A 1 92 ? -12.877 -13.819 13.901 1.00 93.62 92 GLU A CA 1
ATOM 726 C C . GLU A 1 92 ? -12.410 -15.168 13.339 1.00 93.62 92 GLU A C 1
ATOM 728 O O . GLU A 1 92 ? -12.694 -15.520 12.188 1.00 93.62 92 GLU A O 1
ATOM 733 N N . GLY A 1 93 ? -11.662 -15.918 14.154 1.00 94.69 93 GLY A N 1
ATOM 734 C CA . GLY A 1 93 ? -11.200 -17.270 13.832 1.00 94.69 93 GLY A CA 1
ATOM 735 C C . GLY A 1 93 ? -10.499 -17.377 12.473 1.00 94.69 93 GLY A C 1
ATOM 736 O O . GLY A 1 93 ? -9.627 -16.574 12.129 1.00 94.69 93 GLY A O 1
ATOM 737 N N . GLU A 1 94 ? -10.908 -18.372 11.684 1.00 96.88 94 GLU A N 1
ATOM 738 C CA . GLU A 1 94 ? -10.327 -18.661 10.368 1.00 96.88 94 GLU A CA 1
ATOM 739 C C . GLU A 1 94 ? -10.475 -17.507 9.368 1.00 96.88 94 GLU A C 1
ATOM 741 O O . GLU A 1 94 ? -9.585 -17.293 8.549 1.00 96.88 94 GLU A O 1
ATOM 746 N N . ALA A 1 95 ? -11.546 -16.709 9.444 1.00 96.56 95 ALA A N 1
ATOM 747 C CA . ALA A 1 95 ? -11.727 -15.579 8.532 1.00 96.56 95 ALA A CA 1
ATOM 748 C C . ALA A 1 95 ? -10.670 -14.488 8.769 1.00 96.56 95 ALA A C 1
ATOM 750 O O . ALA A 1 95 ? -10.118 -13.936 7.814 1.00 96.56 95 ALA A O 1
ATOM 751 N N . LYS A 1 96 ? -10.340 -14.221 10.040 1.00 93.94 96 LYS A N 1
ATOM 752 C CA . LYS A 1 96 ? -9.294 -13.262 10.423 1.00 93.94 96 LYS A CA 1
ATOM 753 C C . LYS A 1 96 ? -7.920 -13.716 9.937 1.00 93.94 96 LYS A C 1
ATOM 755 O O . LYS A 1 96 ? -7.197 -12.942 9.309 1.00 93.94 96 LYS A O 1
ATOM 760 N N . LYS A 1 97 ? -7.599 -14.994 10.166 1.00 93.69 97 LYS A N 1
ATOM 761 C CA . LYS A 1 97 ? -6.361 -15.620 9.686 1.00 93.69 97 LYS A CA 1
ATOM 762 C C . LYS A 1 97 ? -6.263 -15.556 8.162 1.00 93.69 97 LYS A C 1
ATOM 764 O O . LYS A 1 97 ? -5.239 -15.140 7.625 1.00 93.69 97 LYS A O 1
ATOM 769 N N . ARG A 1 98 ? -7.351 -15.887 7.463 1.00 96.56 98 ARG A N 1
ATOM 770 C CA . ARG A 1 98 ? -7.394 -15.857 6.002 1.00 96.56 98 ARG A CA 1
ATOM 771 C C . ARG A 1 98 ? -7.161 -14.457 5.436 1.00 96.56 98 ARG A C 1
ATOM 773 O O . ARG A 1 98 ? -6.463 -14.322 4.435 1.00 96.56 98 ARG A O 1
ATOM 780 N N . TYR A 1 99 ? -7.714 -13.422 6.066 1.00 95.56 99 TYR A N 1
ATOM 781 C CA . TYR A 1 99 ? -7.449 -12.037 5.674 1.00 95.56 99 TYR A CA 1
ATOM 782 C C . TYR A 1 99 ? -5.958 -11.691 5.784 1.00 95.56 99 TYR A C 1
ATOM 784 O O . TYR A 1 99 ? -5.399 -11.089 4.865 1.00 95.56 99 TYR A O 1
ATOM 792 N N . ALA A 1 100 ? -5.306 -12.094 6.880 1.00 92.12 100 ALA A N 1
ATOM 793 C CA . ALA A 1 100 ? -3.885 -11.834 7.089 1.00 92.12 100 ALA A CA 1
ATOM 794 C C . ALA A 1 100 ? -3.012 -12.534 6.034 1.00 92.12 100 ALA A C 1
ATOM 796 O O . ALA A 1 100 ? -2.138 -11.906 5.441 1.00 92.12 100 ALA A O 1
ATOM 797 N N . GLU A 1 101 ? -3.311 -13.798 5.716 1.00 94.75 101 GLU A N 1
ATOM 798 C CA . GLU A 1 101 ? -2.636 -14.537 4.639 1.00 94.75 101 GLU A CA 1
ATOM 799 C C . GLU A 1 101 ? -2.796 -13.855 3.272 1.00 94.75 101 GLU A C 1
ATOM 801 O O . GLU A 1 101 ? -1.842 -13.776 2.496 1.00 94.75 101 GLU A O 1
ATOM 806 N N . ILE A 1 102 ? -4.003 -13.366 2.961 1.00 95.69 102 ILE A N 1
ATOM 807 C CA . ILE A 1 102 ? -4.277 -12.657 1.704 1.00 95.69 102 ILE A CA 1
ATOM 808 C C . ILE A 1 102 ? -3.496 -11.345 1.652 1.00 95.69 102 ILE A C 1
ATOM 810 O O . ILE A 1 102 ? -2.870 -11.069 0.631 1.00 95.69 102 ILE A O 1
ATOM 814 N N . SER A 1 103 ? -3.506 -10.566 2.735 1.00 93.44 103 SER A N 1
ATOM 815 C CA . SER A 1 103 ? -2.804 -9.280 2.817 1.00 93.44 103 SER A CA 1
ATOM 816 C C . SER A 1 103 ? -1.299 -9.455 2.625 1.00 93.44 103 SER A C 1
ATOM 818 O O . SER A 1 103 ? -0.717 -8.812 1.752 1.00 93.44 103 SER A O 1
ATOM 820 N N . ALA A 1 104 ? -0.692 -10.408 3.337 1.00 91.25 104 ALA A N 1
ATOM 821 C CA . ALA A 1 104 ? 0.727 -10.725 3.196 1.00 91.25 104 ALA A CA 1
ATOM 822 C C . ALA A 1 104 ? 1.076 -11.165 1.765 1.00 91.25 104 ALA A C 1
ATOM 824 O O . ALA A 1 104 ? 2.025 -10.664 1.157 1.00 91.25 104 ALA A O 1
ATOM 825 N N . ARG A 1 105 ? 0.268 -12.062 1.181 1.00 95.12 105 ARG A N 1
ATOM 826 C CA . ARG A 1 105 ? 0.485 -12.536 -0.190 1.00 95.12 105 ARG A CA 1
ATOM 827 C C . ARG A 1 105 ? 0.325 -11.417 -1.219 1.00 95.12 105 ARG A C 1
ATOM 829 O O . ARG A 1 105 ? 1.073 -11.387 -2.191 1.00 95.12 105 ARG A O 1
ATOM 836 N N . LEU A 1 106 ? -0.629 -10.509 -1.026 1.00 95.62 106 LEU A N 1
ATOM 837 C CA . LEU A 1 106 ? -0.835 -9.368 -1.914 1.00 95.62 106 LEU A CA 1
ATOM 838 C C . LEU A 1 106 ? 0.357 -8.404 -1.872 1.00 95.62 106 LEU A C 1
ATOM 840 O O . LEU A 1 106 ? 0.800 -7.960 -2.933 1.00 95.62 106 LEU A O 1
ATOM 844 N N . SER A 1 107 ? 0.899 -8.117 -0.683 1.00 91.75 107 SER A N 1
ATOM 845 C CA . SER A 1 107 ? 2.112 -7.303 -0.535 1.00 91.75 107 SER A CA 1
ATOM 846 C C . SER A 1 107 ? 3.283 -7.915 -1.304 1.00 91.75 107 SER A C 1
ATOM 848 O O . SER A 1 107 ? 3.906 -7.223 -2.109 1.00 91.75 107 SER A O 1
ATOM 850 N N . GLN A 1 108 ? 3.524 -9.219 -1.130 1.00 91.31 108 GLN A N 1
ATOM 851 C CA . GLN A 1 108 ? 4.599 -9.919 -1.835 1.00 91.31 108 GLN A CA 1
ATOM 852 C C . GLN A 1 108 ? 4.410 -9.868 -3.356 1.00 91.31 108 GLN A C 1
ATOM 854 O O . GLN A 1 108 ? 5.304 -9.435 -4.076 1.00 91.31 108 GLN A O 1
ATOM 859 N N . LEU A 1 109 ? 3.222 -10.237 -3.847 1.00 96.31 109 LEU A N 1
ATOM 860 C CA . LEU A 1 109 ? 2.930 -10.258 -5.283 1.00 96.31 109 LEU A CA 1
ATOM 861 C C . LEU A 1 109 ? 3.062 -8.877 -5.931 1.00 96.31 109 LEU A C 1
ATOM 863 O O . LEU A 1 109 ? 3.494 -8.785 -7.077 1.00 96.31 109 LEU A O 1
ATOM 867 N N . SER A 1 110 ? 2.698 -7.813 -5.214 1.00 93.12 110 SER A N 1
ATOM 868 C CA . SER A 1 110 ? 2.839 -6.441 -5.714 1.00 93.12 110 SER A CA 1
ATOM 869 C C . SER A 1 110 ? 4.311 -6.067 -5.888 1.00 93.12 110 SER A C 1
ATOM 871 O O . SER A 1 110 ? 4.689 -5.533 -6.929 1.00 93.12 110 SER A O 1
ATOM 873 N N . SER A 1 111 ? 5.148 -6.407 -4.904 1.00 89.44 111 SER A N 1
ATOM 874 C CA . SER A 1 111 ? 6.595 -6.183 -4.967 1.00 89.44 111 SER A CA 1
ATOM 875 C C . SER A 1 111 ? 7.253 -7.001 -6.084 1.00 89.44 111 SER A C 1
ATOM 877 O O . SER A 1 111 ? 8.026 -6.468 -6.882 1.00 89.44 111 SER A O 1
ATOM 879 N N . ASP A 1 112 ? 6.891 -8.280 -6.205 1.00 92.31 112 ASP A N 1
ATOM 880 C CA . ASP A 1 112 ? 7.410 -9.166 -7.251 1.00 92.31 112 ASP A CA 1
ATOM 881 C C . ASP A 1 112 ? 7.016 -8.680 -8.646 1.00 92.31 112 ASP A C 1
ATOM 883 O O . ASP A 1 112 ? 7.840 -8.666 -9.558 1.00 92.31 112 ASP A O 1
ATOM 887 N N . PHE A 1 113 ? 5.771 -8.229 -8.817 1.00 94.81 113 PHE A N 1
ATOM 888 C CA . PHE A 1 113 ? 5.312 -7.650 -10.074 1.00 94.81 113 PHE A CA 1
ATOM 889 C C . PHE A 1 113 ? 6.139 -6.420 -10.465 1.00 94.81 113 PHE A C 1
ATOM 891 O O . PHE A 1 113 ? 6.614 -6.345 -11.599 1.00 94.81 113 PHE A O 1
ATOM 898 N N . SER A 1 114 ? 6.359 -5.483 -9.537 1.00 90.50 114 SER A N 1
ATOM 899 C CA . SER A 1 114 ? 7.193 -4.302 -9.786 1.00 90.50 114 SER A CA 1
ATOM 900 C C . SER A 1 114 ? 8.623 -4.674 -10.180 1.00 90.50 114 SER A C 1
ATOM 902 O O . SER A 1 114 ? 9.148 -4.118 -11.146 1.00 90.50 114 SER A O 1
ATOM 904 N N . ASN A 1 115 ? 9.226 -5.650 -9.496 1.00 89.19 115 ASN A N 1
ATOM 905 C CA . ASN A 1 115 ? 10.560 -6.147 -9.829 1.00 89.19 115 ASN A CA 1
ATOM 906 C C . ASN A 1 115 ? 10.599 -6.784 -11.224 1.00 89.19 115 ASN A C 1
ATOM 908 O O . ASN A 1 115 ? 11.467 -6.444 -12.021 1.00 89.19 115 ASN A O 1
ATOM 912 N N . HIS A 1 116 ? 9.630 -7.638 -11.564 1.00 93.62 116 HIS A N 1
ATOM 913 C CA . HIS A 1 116 ? 9.569 -8.261 -12.887 1.00 93.62 116 HIS A CA 1
ATOM 914 C C . HIS A 1 116 ? 9.398 -7.238 -14.016 1.00 93.62 116 HIS A C 1
ATOM 916 O O . HIS A 1 116 ? 10.010 -7.393 -15.070 1.00 93.62 116 HIS A O 1
ATOM 922 N N . VAL A 1 117 ? 8.592 -6.189 -13.816 1.00 93.81 117 VAL A N 1
ATOM 923 C CA . VAL A 1 117 ? 8.437 -5.109 -14.805 1.00 93.81 117 VAL A CA 1
ATOM 924 C C . VAL A 1 117 ? 9.753 -4.358 -15.000 1.00 93.81 117 VAL A C 1
ATOM 926 O O . VAL A 1 117 ? 10.142 -4.096 -16.142 1.00 93.81 117 VAL A O 1
ATOM 929 N N . LEU A 1 118 ? 10.451 -4.034 -13.909 1.00 90.69 118 LEU A N 1
ATOM 930 C CA . LEU A 1 118 ? 11.745 -3.360 -13.962 1.00 90.69 118 LEU A CA 1
ATOM 931 C C . LEU A 1 118 ? 12.785 -4.220 -14.689 1.00 90.69 118 LEU A C 1
ATOM 933 O O . LEU A 1 118 ? 13.417 -3.747 -15.633 1.00 90.69 118 LEU A O 1
ATOM 937 N N . ASP A 1 119 ? 12.900 -5.490 -14.309 1.00 91.69 119 ASP A N 1
ATOM 938 C CA . ASP A 1 119 ? 13.871 -6.423 -14.878 1.00 91.69 119 ASP A CA 1
ATOM 939 C C . ASP A 1 119 ? 13.589 -6.685 -16.364 1.00 91.69 119 ASP A C 1
ATOM 941 O O . ASP A 1 119 ? 14.506 -6.653 -17.182 1.00 91.69 119 ASP A O 1
ATOM 945 N N . ALA A 1 120 ? 12.321 -6.861 -16.752 1.00 95.38 120 ALA A N 1
ATOM 946 C CA . ALA A 1 120 ? 11.938 -7.028 -18.154 1.00 95.38 120 ALA A CA 1
ATOM 947 C C . ALA A 1 120 ? 12.254 -5.782 -18.997 1.00 95.38 120 ALA A C 1
ATOM 949 O O . ALA A 1 120 ? 12.690 -5.904 -20.142 1.00 95.38 120 ALA A O 1
ATOM 950 N N . THR A 1 121 ? 12.057 -4.588 -18.429 1.00 92.12 121 THR A N 1
ATOM 951 C CA . THR A 1 121 ? 12.362 -3.319 -19.106 1.00 92.12 121 THR A CA 1
ATOM 952 C C . THR A 1 121 ? 13.869 -3.136 -19.281 1.00 92.12 121 THR A C 1
ATOM 954 O O . THR A 1 121 ? 14.304 -2.722 -20.351 1.00 92.12 121 THR A O 1
ATOM 957 N N . GLN A 1 122 ? 14.668 -3.480 -18.266 1.00 89.31 122 GLN A N 1
ATOM 958 C CA . GLN A 1 122 ? 16.131 -3.387 -18.320 1.00 89.31 122 GLN A CA 1
ATOM 959 C C . GLN A 1 122 ? 16.766 -4.453 -19.222 1.00 89.31 122 GLN A C 1
ATOM 961 O O . GLN A 1 122 ? 17.766 -4.184 -19.881 1.00 89.31 122 GLN A O 1
ATOM 966 N N . ALA A 1 123 ? 16.200 -5.660 -19.262 1.00 93.25 123 ALA A N 1
ATOM 967 C CA . ALA A 1 123 ? 16.733 -6.763 -20.059 1.00 93.25 123 ALA A CA 1
ATOM 968 C C . ALA A 1 123 ? 16.440 -6.624 -21.561 1.00 93.25 123 ALA A C 1
ATOM 970 O O . ALA A 1 123 ? 17.102 -7.266 -22.381 1.00 93.25 123 ALA A O 1
ATOM 971 N N . TYR A 1 124 ? 15.435 -5.831 -21.945 1.00 93.38 124 TYR A N 1
ATOM 972 C CA . TYR A 1 124 ? 15.085 -5.665 -23.348 1.00 93.38 124 TYR A CA 1
ATOM 973 C C . TYR A 1 124 ? 16.155 -4.862 -24.093 1.00 93.38 124 TYR A C 1
ATOM 975 O O . TYR A 1 124 ? 16.383 -3.684 -23.833 1.00 93.38 124 TYR A O 1
ATOM 983 N N . PHE A 1 125 ? 16.737 -5.487 -25.112 1.00 91.75 125 PHE A N 1
ATOM 984 C CA . PHE A 1 125 ? 17.608 -4.830 -26.073 1.00 91.75 125 PHE A CA 1
ATOM 985 C C . PHE A 1 125 ? 17.228 -5.255 -27.490 1.00 91.75 125 PHE A C 1
ATOM 987 O O . PHE A 1 125 ? 16.968 -6.430 -27.761 1.00 91.75 125 PHE A O 1
ATOM 994 N N . LYS A 1 126 ? 17.218 -4.291 -28.415 1.00 90.88 126 LYS A N 1
ATOM 995 C CA . LYS A 1 126 ? 16.983 -4.532 -29.839 1.00 90.88 126 LYS A CA 1
ATOM 996 C C . LYS A 1 126 ? 18.160 -3.994 -30.651 1.00 90.88 126 LYS A C 1
ATOM 998 O O . LYS A 1 126 ? 18.254 -2.779 -30.815 1.00 90.88 126 LYS A O 1
ATOM 1003 N N . PRO A 1 127 ? 19.006 -4.867 -31.225 1.00 90.81 127 PRO A N 1
ATOM 1004 C CA . PRO A 1 127 ? 20.009 -4.432 -32.183 1.00 90.81 127 PRO A CA 1
ATOM 1005 C C . PRO A 1 127 ? 19.325 -3.823 -33.413 1.00 90.81 127 PRO A C 1
ATOM 1007 O O . PRO A 1 127 ? 18.408 -4.423 -33.985 1.00 90.81 127 PRO A O 1
ATOM 1010 N N . LEU A 1 128 ? 19.772 -2.639 -33.825 1.00 92.06 128 LEU A N 1
ATOM 1011 C CA . LEU A 1 128 ? 19.272 -1.936 -35.006 1.00 92.06 128 LEU A CA 1
ATOM 1012 C C . LEU A 1 128 ? 20.404 -1.716 -36.008 1.00 92.06 128 LEU A C 1
ATOM 1014 O O . LEU A 1 128 ? 21.538 -1.421 -35.643 1.00 92.06 128 LEU A O 1
ATOM 1018 N N . THR A 1 129 ? 20.073 -1.838 -37.288 1.00 93.31 129 THR A N 1
ATOM 1019 C CA . THR A 1 129 ? 20.956 -1.455 -38.398 1.00 93.31 129 THR A CA 1
ATOM 1020 C C . THR A 1 129 ? 20.785 0.027 -38.728 1.00 93.31 129 THR A C 1
ATOM 1022 O O . THR A 1 129 ? 19.713 0.591 -38.515 1.00 93.31 129 THR A O 1
ATOM 1025 N N . GLU A 1 130 ? 21.790 0.658 -39.341 1.00 89.94 130 GLU A N 1
ATOM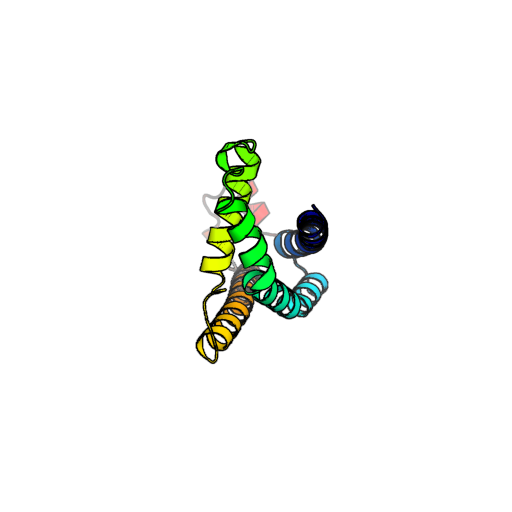 1026 C CA . GLU A 1 130 ? 21.703 2.068 -39.766 1.00 89.94 130 GLU A CA 1
ATOM 1027 C C . GLU A 1 130 ? 20.501 2.344 -40.682 1.00 89.94 130 GLU A C 1
ATOM 1029 O O . GLU A 1 130 ? 19.858 3.390 -40.595 1.00 89.94 130 GLU A O 1
ATOM 1034 N N . ALA A 1 131 ? 20.138 1.378 -41.531 1.00 94.06 131 ALA A N 1
ATOM 1035 C CA . ALA A 1 131 ? 18.977 1.493 -42.405 1.00 94.06 131 ALA A CA 1
ATOM 1036 C C . ALA A 1 131 ? 17.654 1.611 -41.625 1.00 94.06 131 ALA A C 1
ATOM 1038 O O . ALA A 1 131 ? 16.749 2.308 -42.081 1.00 94.06 131 ALA A O 1
ATOM 1039 N N . GLN A 1 132 ? 17.549 0.972 -40.454 1.00 93.38 132 GLN A N 1
ATOM 1040 C CA . GLN A 1 132 ? 16.371 1.027 -39.578 1.00 93.38 132 GLN A CA 1
ATOM 1041 C C . GLN A 1 132 ? 16.294 2.323 -38.757 1.00 93.38 132 GLN A C 1
ATOM 1043 O O . GLN A 1 132 ? 15.249 2.601 -38.177 1.00 93.38 132 GLN A O 1
ATOM 1048 N N . LEU A 1 133 ? 17.366 3.122 -38.728 1.00 92.94 133 LEU A N 1
ATOM 1049 C CA . LEU A 1 133 ? 17.418 4.416 -38.037 1.00 92.94 133 LEU A CA 1
ATOM 1050 C C . LEU A 1 133 ? 17.007 5.594 -38.937 1.00 92.94 133 LEU A C 1
ATOM 1052 O O . LEU A 1 133 ? 16.924 6.734 -38.476 1.00 92.94 133 LEU A O 1
ATOM 1056 N N . LYS A 1 134 ? 16.743 5.344 -40.228 1.00 94.06 134 LYS A N 1
ATOM 1057 C CA . LYS A 1 134 ? 16.350 6.387 -41.184 1.00 94.06 134 LYS A CA 1
ATOM 1058 C C . LYS A 1 134 ? 15.066 7.093 -40.736 1.00 94.06 134 LYS A C 1
ATOM 1060 O O . LYS A 1 134 ? 14.052 6.452 -40.486 1.00 94.06 134 LYS A O 1
ATOM 1065 N N . GLY A 1 135 ? 15.110 8.426 -40.703 1.00 93.56 135 GLY A N 1
ATOM 1066 C CA . GLY A 1 135 ? 13.980 9.282 -40.322 1.00 93.56 135 GLY A CA 1
ATOM 1067 C C . GLY A 1 135 ? 13.978 9.723 -38.856 1.00 93.56 135 GLY A C 1
ATOM 1068 O O . GLY A 1 135 ? 13.186 10.592 -38.501 1.00 93.56 135 GLY A O 1
ATOM 1069 N N . LEU A 1 136 ? 14.875 9.189 -38.019 1.00 94.69 136 LEU A N 1
ATOM 1070 C CA . LEU A 1 136 ? 15.055 9.668 -36.649 1.00 94.69 136 LEU A CA 1
ATOM 1071 C C . LEU A 1 136 ? 15.966 10.911 -36.601 1.00 94.69 136 LEU A C 1
ATOM 1073 O O . LEU A 1 136 ? 16.939 10.985 -37.355 1.00 94.69 136 LEU A O 1
ATOM 1077 N N . PRO A 1 137 ? 15.702 11.882 -35.705 1.00 96.25 137 PRO A N 1
ATOM 1078 C CA . PRO A 1 137 ? 16.624 12.985 -35.439 1.00 96.25 137 PRO A CA 1
ATOM 1079 C C . PRO A 1 137 ? 17.963 12.490 -34.878 1.00 96.25 137 PRO A C 1
ATOM 1081 O O . PRO A 1 137 ? 18.001 11.503 -34.142 1.00 96.25 137 PRO A O 1
ATOM 1084 N N . GLN A 1 138 ? 19.049 13.234 -35.125 1.00 92.50 138 GLN A N 1
ATOM 1085 C CA . GLN A 1 138 ? 20.387 12.853 -34.648 1.00 92.50 138 GLN A CA 1
ATOM 1086 C C . GLN A 1 138 ? 20.433 12.635 -33.127 1.00 92.50 138 GLN A C 1
ATOM 1088 O O . GLN A 1 138 ? 21.038 11.673 -32.672 1.00 92.50 138 GLN A O 1
ATOM 1093 N N . GLY A 1 139 ? 19.748 13.474 -32.341 1.00 94.81 139 GLY A N 1
ATOM 1094 C CA . GLY A 1 139 ? 19.698 13.317 -30.882 1.00 94.81 139 GLY A CA 1
ATOM 1095 C C . GLY A 1 139 ? 19.078 11.989 -30.431 1.00 94.81 139 GLY A C 1
ATOM 1096 O O . GLY A 1 139 ? 19.565 11.374 -29.489 1.00 94.81 139 GLY A O 1
ATOM 1097 N N . SER A 1 140 ? 18.051 11.501 -31.134 1.00 93.62 140 SER A N 1
ATOM 1098 C CA . SER A 1 140 ? 17.443 10.194 -30.856 1.00 93.62 140 SER A CA 1
ATOM 1099 C C . SER A 1 140 ? 18.366 9.043 -31.253 1.00 93.62 140 SER A C 1
ATOM 1101 O O . SER A 1 140 ? 18.416 8.039 -30.553 1.00 93.62 140 SER A O 1
ATOM 1103 N N . ILE A 1 141 ? 19.116 9.192 -32.350 1.00 92.75 141 ILE A N 1
ATOM 1104 C CA . ILE A 1 141 ? 20.112 8.201 -32.779 1.00 92.75 141 ILE A CA 1
ATOM 1105 C C . ILE A 1 141 ? 21.239 8.084 -31.747 1.00 92.75 141 ILE A C 1
ATOM 1107 O O . ILE A 1 141 ? 21.627 6.971 -31.413 1.00 92.75 141 ILE A O 1
ATOM 1111 N N . GLU A 1 142 ? 21.745 9.204 -31.224 1.00 91.31 142 GLU A N 1
ATOM 1112 C CA . GLU A 1 142 ? 22.783 9.184 -30.184 1.00 91.31 142 GLU A CA 1
ATOM 1113 C C . GLU A 1 142 ? 22.280 8.561 -28.873 1.00 91.31 142 GLU A C 1
ATOM 1115 O O . GLU A 1 142 ? 23.011 7.793 -28.255 1.00 91.31 142 GLU A O 1
ATOM 1120 N N . LEU A 1 143 ? 21.023 8.809 -28.484 1.00 92.12 143 LEU A N 1
ATOM 1121 C CA . LEU A 1 143 ? 20.423 8.186 -27.298 1.00 92.12 143 LEU A CA 1
ATOM 1122 C C . LEU A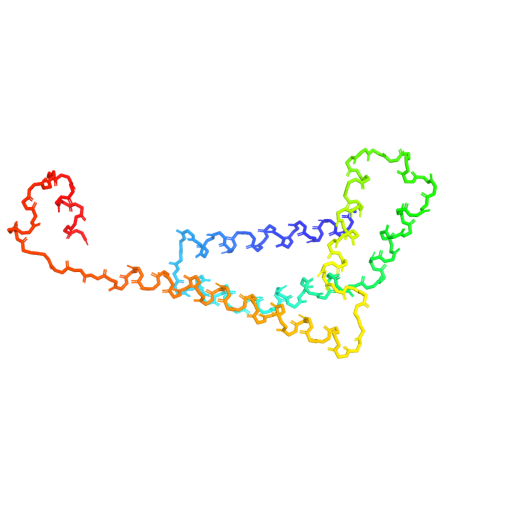 1 143 ? 20.291 6.659 -27.434 1.00 92.12 143 LEU A C 1
ATOM 1124 O O . LEU A 1 143 ? 20.500 5.946 -26.465 1.00 92.12 143 LEU A O 1
ATOM 1128 N N . LEU A 1 144 ? 19.965 6.152 -28.629 1.00 89.62 144 LEU A N 1
ATOM 1129 C CA . LEU A 1 144 ? 19.798 4.713 -28.890 1.00 89.62 144 LEU A CA 1
ATOM 1130 C C . LEU A 1 144 ? 21.121 3.930 -28.972 1.00 89.62 144 LEU A C 1
ATOM 1132 O O . LEU A 1 144 ? 21.088 2.703 -29.042 1.00 89.62 144 LEU A O 1
ATOM 1136 N N . LYS A 1 145 ? 22.268 4.618 -29.041 1.00 80.88 145 LYS A N 1
ATOM 1137 C CA . LYS A 1 145 ? 23.603 3.994 -29.045 1.00 80.88 145 LYS A CA 1
ATOM 1138 C C . LYS A 1 145 ? 24.157 3.743 -27.638 1.00 80.88 145 LYS A C 1
ATOM 1140 O O . LYS A 1 145 ? 25.137 3.005 -27.536 1.00 80.88 145 LYS A O 1
ATOM 1145 N N . GLN A 1 146 ? 23.609 4.409 -26.617 1.00 63.84 146 GLN A N 1
ATOM 1146 C CA . GLN A 1 146 ? 23.948 4.184 -25.205 1.00 63.84 146 GLN A CA 1
ATOM 1147 C C . GLN A 1 146 ? 23.333 2.877 -24.711 1.00 63.84 146 GLN A C 1
ATOM 1149 O O . GLN A 1 146 ? 24.012 2.214 -23.899 1.00 63.84 146 GLN A O 1
#

InterPro domains:
  IPR045090 Peptidase M3A/M3B [PTHR11804] (2-144)
  IPR045666 Oligopeptidase A, N-terminal domain [PF19310] (3-96)

Nearest PDB structures (foldseek):
  4ka7-assembly1_A  TM=9.595E-01  e=2.939E-04  Arabidopsis thaliana
  4ka8-assembly1_A  TM=9.582E-01  e=1.690E-03  Arabidopsis thaliana
  8vjy-assembly2_C  TM=8.520E-01  e=3.899E-02  Homo sapiens
  5luz-assembly2_B  TM=7.783E-01  e=1.149E-01  Homo sapiens
  1y79-assembly1_1  TM=8.704E-01  e=3.752E-01  Escherichia coli

Secondary structure (DSSP, 8-state):
-HHHHHHHHHHHHHHHHHHHHHHS--HHHHHHHHHHHHHHHHHHHHHHT-HHHHHHHHHHHHSTTGGGS-HHHHHHHHHHHHHHHHTTTT--HHHHHHHHHHHHHHHHHHHHHHHHHHHHHHH------GGGGTTS-HHHHHHTT-

Solvent-accessible surface area (backbone atoms only — not comparable to full-atom values): 8338 Å² total; per-residue (Å²): 107,72,65,57,53,54,52,48,54,50,51,51,58,49,46,53,55,55,46,42,40,69,78,63,62,44,73,69,48,46,51,52,49,62,70,47,46,61,60,51,44,49,51,54,45,50,59,30,37,36,54,72,58,52,50,52,49,48,50,53,60,73,36,89,62,35,85,74,47,58,69,68,57,48,48,52,46,55,50,51,56,49,49,25,56,75,48,39,35,86,45,57,72,69,59,33,54,50,51,50,55,50,53,44,51,49,56,51,52,53,54,51,49,54,50,51,54,51,51,53,59,69,68,61,81,78,94,76,55,76,80,77,52,68,90,61,56,69,70,60,54,58,61,75,73,110

Foldseek 3Di:
DVVVVVVVVVCVVLVVLVVCCVPVNDPVSLVVNLVCQLVVLLVVLCVLQPLVVLVVLVCCQPDPCLVVDDPVVNVVSVVSNVSSVVSVNVDDDPRSVVSSVVSSVVSNVVSVVVVVVVCVVVPDDDDDDPVRCPPPDPVVVVVNVD

Organism: NCBI:txid1503054

Sequence (146 aa):
EQVDRLENNMSEAWGVLSHLNAVMNNAETRELYQSLLPGLSEYYTQLGQHTALYQTYQHAHDNGLFDTFPAAQQSAIKLALRDFKLSGVALEGEAKKRYAEISARLSQLSSDFSNHVLDATQAYFKPLTEAQLKGLPQGSIELLKQ

Radius of gyration: 23.37 Å; Cα contacts (8 Å, |Δi|>4): 65; chains: 1; bounding box: 46×39×65 Å